Protein AF-A0A6P5RRK6-F1 (afdb_monomer_lite)

pLDDT: mean 87.81, std 13.56, range [41.25, 98.5]

Sequence (139 aa):
MFCYSGGFALNAARGGAVNVIGVDSSLPAVELAKENIVLNNMDPGRITFLREDASEFMKGALSRNETWDIVILDPPKLAPRKKALQNASGMYRNLNSLAMQLTKRGGLLMTCSCSGAMTQSGMFLRLLQASCTLLVCST

Structure (mmCIF, N/CA/C/O backbone):
data_AF-A0A6P5RRK6-F1
#
_entry.id   AF-A0A6P5RRK6-F1
#
loop_
_atom_site.group_PDB
_atom_site.id
_atom_site.type_symbol
_atom_site.label_atom_id
_atom_site.label_alt_id
_atom_site.label_comp_id
_atom_site.label_asym_id
_atom_site.label_entity_id
_atom_site.label_seq_id
_atom_site.pdbx_PDB_ins_code
_atom_site.Cartn_x
_atom_site.Cartn_y
_atom_site.Cartn_z
_atom_site.occupancy
_atom_site.B_iso_or_equiv
_atom_site.auth_seq_id
_atom_site.auth_comp_id
_atom_site.auth_asym_id
_atom_site.auth_atom_id
_atom_site.pdbx_PDB_model_num
ATOM 1 N N . MET A 1 1 ? 1.002 -1.125 0.879 1.00 97.25 1 MET A N 1
ATOM 2 C CA . MET A 1 1 ? 2.474 -0.971 0.906 1.00 97.25 1 MET A CA 1
ATOM 3 C C . MET A 1 1 ? 2.952 -0.411 -0.417 1.00 97.25 1 MET A C 1
ATOM 5 O O . MET A 1 1 ? 2.367 -0.790 -1.426 1.00 97.25 1 MET A O 1
ATOM 9 N N . PHE A 1 2 ? 3.990 0.436 -0.398 1.00 96.50 2 PHE A N 1
ATOM 10 C CA . PHE A 1 2 ? 4.521 1.140 -1.578 1.00 96.50 2 PHE A CA 1
ATOM 11 C C . PHE A 1 2 ? 3.431 1.971 -2.271 1.00 96.50 2 PHE A C 1
ATOM 13 O O . PHE A 1 2 ? 3.135 1.796 -3.449 1.00 96.50 2 PHE A O 1
ATOM 20 N N . CYS A 1 3 ? 2.726 2.796 -1.491 1.00 96.38 3 CYS A N 1
ATOM 21 C CA . CYS A 1 3 ? 1.483 3.412 -1.956 1.00 96.38 3 CYS A CA 1
ATOM 22 C C . CYS A 1 3 ? 1.675 4.548 -2.964 1.00 96.38 3 CYS A C 1
ATOM 24 O O . CYS A 1 3 ? 0.678 4.979 -3.549 1.00 96.38 3 CYS A O 1
ATOM 26 N N . TYR A 1 4 ? 2.902 5.042 -3.151 1.00 96.69 4 TYR A N 1
ATOM 27 C CA . TYR A 1 4 ? 3.200 6.208 -3.969 1.00 96.69 4 TYR A CA 1
ATOM 28 C C . TYR A 1 4 ? 2.221 7.362 -3.658 1.00 96.69 4 TYR A C 1
ATOM 30 O O . TYR A 1 4 ? 2.051 7.714 -2.494 1.00 96.69 4 TYR A O 1
ATOM 38 N N . SER A 1 5 ? 1.526 7.901 -4.663 1.00 96.94 5 SER A N 1
ATOM 39 C CA . SER A 1 5 ? 0.533 8.980 -4.549 1.00 96.94 5 SER A CA 1
ATOM 40 C C . SER A 1 5 ? -0.832 8.549 -3.983 1.00 96.94 5 SER A C 1
ATOM 42 O O . SER A 1 5 ? -1.806 9.297 -4.064 1.00 96.94 5 SER A O 1
ATOM 44 N N . GLY A 1 6 ? -0.939 7.339 -3.426 1.00 96.62 6 GLY A N 1
ATOM 45 C CA . GLY A 1 6 ? -2.117 6.871 -2.695 1.00 96.62 6 GLY A CA 1
ATOM 46 C C . GLY A 1 6 ? -3.219 6.240 -3.546 1.00 96.62 6 GLY A C 1
ATOM 47 O O . GLY A 1 6 ? -4.279 5.941 -3.007 1.00 96.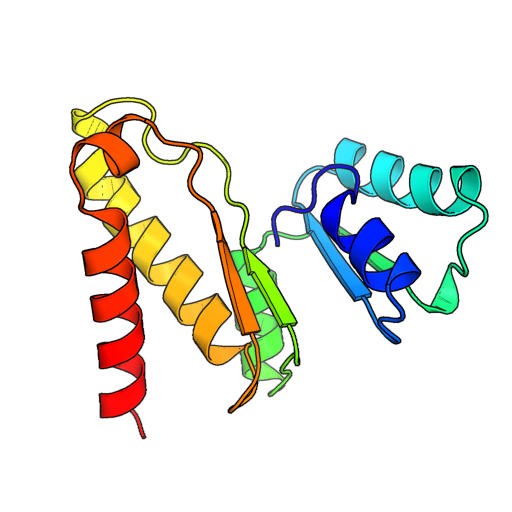62 6 GLY A O 1
ATOM 48 N N . GLY A 1 7 ? -2.998 5.982 -4.840 1.00 96.50 7 GLY A N 1
ATOM 49 C CA . GLY A 1 7 ? -4.044 5.526 -5.771 1.00 96.50 7 GLY A CA 1
ATOM 50 C C . GLY A 1 7 ? -4.889 4.346 -5.264 1.00 96.50 7 GLY A C 1
ATOM 51 O O . GLY A 1 7 ? -6.116 4.435 -5.236 1.00 96.50 7 GLY A O 1
ATOM 52 N N . PHE A 1 8 ? -4.257 3.265 -4.795 1.00 97.12 8 PHE A N 1
ATOM 53 C CA . PHE A 1 8 ? -4.983 2.129 -4.210 1.00 97.12 8 PHE A CA 1
ATOM 54 C C . PHE A 1 8 ? -5.720 2.492 -2.918 1.00 97.12 8 PHE A C 1
ATOM 56 O O . PHE A 1 8 ? -6.865 2.088 -2.734 1.00 97.12 8 PHE A O 1
ATOM 63 N N . ALA A 1 9 ? -5.083 3.264 -2.036 1.00 97.00 9 ALA A N 1
ATOM 64 C CA . ALA A 1 9 ? -5.653 3.650 -0.748 1.00 97.00 9 ALA A CA 1
ATOM 65 C C . ALA A 1 9 ? -6.918 4.508 -0.921 1.00 97.00 9 ALA A C 1
ATOM 67 O O . ALA A 1 9 ? -7.951 4.231 -0.312 1.00 97.00 9 ALA A O 1
ATOM 68 N N . LEU A 1 10 ? -6.863 5.498 -1.813 1.00 96.75 10 LEU A N 1
ATOM 69 C CA . LEU A 1 10 ? -7.988 6.378 -2.133 1.00 96.75 10 LEU A CA 1
ATOM 70 C C . LEU A 1 10 ? -9.150 5.589 -2.749 1.00 96.75 10 LEU A C 1
ATOM 72 O O . LEU A 1 10 ? -10.300 5.760 -2.352 1.00 96.75 10 LEU A O 1
ATOM 76 N N . ASN A 1 11 ? -8.867 4.668 -3.674 1.00 96.88 11 ASN A N 1
ATOM 77 C CA . ASN A 1 11 ? -9.912 3.831 -4.268 1.00 96.88 11 ASN A CA 1
ATOM 78 C C . ASN A 1 11 ? -10.525 2.855 -3.256 1.00 96.88 11 ASN A C 1
ATOM 80 O O . ASN A 1 11 ? -11.741 2.679 -3.255 1.00 96.88 11 ASN A O 1
ATOM 84 N N . ALA A 1 12 ? -9.724 2.271 -2.360 1.00 96.19 12 ALA A N 1
ATOM 85 C CA . ALA A 1 12 ? -10.234 1.415 -1.291 1.00 96.19 12 ALA A CA 1
ATOM 86 C C . ALA A 1 12 ? -11.177 2.190 -0.357 1.00 96.19 12 ALA A C 1
ATOM 88 O O . ALA A 1 12 ? -12.287 1.734 -0.083 1.00 96.19 12 ALA A O 1
ATOM 89 N N . ALA A 1 13 ? -10.781 3.391 0.073 1.00 95.88 13 ALA A N 1
ATOM 90 C CA . ALA A 1 13 ? -11.623 4.249 0.902 1.00 95.88 13 ALA A CA 1
ATOM 91 C C . ALA A 1 13 ? -12.908 4.686 0.174 1.00 95.88 13 ALA A C 1
ATOM 93 O O . ALA A 1 13 ? -13.990 4.654 0.761 1.00 95.88 13 ALA A O 1
ATOM 94 N N . ARG A 1 14 ? -12.830 5.017 -1.123 1.00 95.19 14 ARG A N 1
ATOM 95 C CA . ARG A 1 14 ? -14.013 5.321 -1.949 1.00 95.19 14 ARG A CA 1
ATOM 96 C C . ARG A 1 14 ? -14.932 4.107 -2.118 1.00 95.19 14 ARG A C 1
ATOM 98 O O . ARG A 1 14 ? -16.146 4.272 -2.185 1.00 95.19 14 ARG A O 1
ATOM 105 N N . GLY A 1 15 ? -14.361 2.906 -2.148 1.00 94.88 15 GLY A N 1
ATOM 106 C CA . GLY A 1 15 ? -15.077 1.630 -2.168 1.00 94.88 15 GLY A CA 1
ATOM 107 C C . GLY A 1 15 ? -15.692 1.221 -0.826 1.00 94.88 15 GLY A C 1
ATOM 108 O O . GLY A 1 15 ? -16.272 0.144 -0.742 1.00 94.88 15 GLY A O 1
ATOM 109 N N . GLY A 1 16 ? -15.582 2.054 0.215 1.00 94.69 16 GLY A N 1
ATOM 110 C CA . GLY A 1 16 ? -16.203 1.815 1.518 1.00 94.69 16 GLY A CA 1
ATOM 111 C C . GLY A 1 16 ? -15.271 1.243 2.585 1.00 94.69 16 GLY A C 1
ATOM 112 O O . GLY A 1 16 ? -15.749 0.898 3.665 1.00 94.69 16 GLY A O 1
ATOM 113 N N . ALA A 1 17 ? -13.958 1.158 2.339 1.00 95.75 17 ALA A N 1
ATOM 114 C CA . ALA A 1 17 ? -13.016 0.805 3.399 1.00 95.75 17 ALA A CA 1
ATOM 115 C C . ALA A 1 17 ? -13.069 1.844 4.536 1.00 95.75 17 ALA A C 1
ATOM 117 O O . ALA A 1 17 ? -13.032 3.053 4.300 1.00 95.75 17 ALA A O 1
ATOM 118 N N . VAL A 1 18 ? -13.166 1.357 5.775 1.00 94.31 18 VAL A N 1
ATOM 119 C CA . VAL A 1 18 ? -13.395 2.192 6.970 1.00 94.31 18 VAL A CA 1
ATOM 120 C C . VAL A 1 18 ? -12.108 2.706 7.618 1.00 94.31 18 VAL A C 1
ATOM 122 O O . VAL A 1 18 ? -12.144 3.713 8.316 1.00 94.31 18 VAL A O 1
ATOM 125 N N . ASN A 1 19 ? -10.980 2.031 7.383 1.00 95.94 19 ASN A N 1
ATOM 126 C CA . ASN A 1 19 ? -9.654 2.434 7.843 1.00 95.94 19 ASN A CA 1
ATOM 127 C C . ASN A 1 19 ? -8.606 1.987 6.817 1.00 95.94 19 ASN A C 1
ATOM 129 O O . ASN A 1 19 ? -8.478 0.791 6.539 1.00 95.94 19 ASN A O 1
ATOM 133 N N . VAL A 1 20 ? -7.879 2.941 6.239 1.00 98.06 20 VAL A N 1
ATOM 134 C CA . VAL A 1 20 ? -6.897 2.700 5.181 1.00 98.06 20 VAL A CA 1
ATOM 135 C C . VAL A 1 20 ? -5.551 3.287 5.578 1.00 98.06 20 VAL A C 1
ATOM 137 O O . VAL A 1 20 ? -5.446 4.471 5.884 1.00 98.06 20 VAL A O 1
ATOM 140 N N . ILE A 1 21 ? -4.501 2.468 5.504 1.00 98.31 21 ILE A N 1
ATOM 141 C CA . ILE A 1 21 ? -3.120 2.907 5.714 1.00 98.31 21 ILE A CA 1
ATOM 142 C C . ILE A 1 21 ? -2.334 2.716 4.416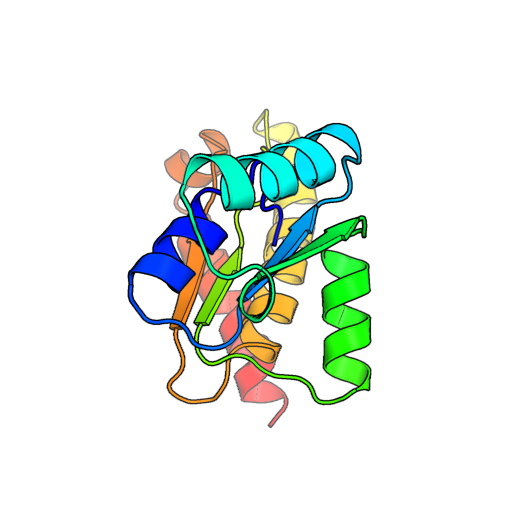 1.00 98.31 21 ILE A C 1
ATOM 144 O O . ILE A 1 21 ? -2.198 1.603 3.901 1.00 98.31 21 ILE A O 1
ATOM 148 N N . GLY A 1 22 ? -1.807 3.817 3.884 1.00 98.25 22 GLY A N 1
ATOM 149 C CA . GLY A 1 22 ? -0.790 3.813 2.839 1.00 98.25 22 GLY A CA 1
ATOM 150 C C . GLY A 1 22 ? 0.595 4.040 3.442 1.00 98.25 22 GLY A C 1
ATOM 151 O O . GLY A 1 22 ? 0.768 4.901 4.296 1.00 98.25 22 GLY A O 1
ATOM 152 N N . VAL A 1 23 ? 1.584 3.268 2.997 1.00 98.50 23 VAL A N 1
ATOM 153 C CA . VAL A 1 23 ? 2.973 3.370 3.467 1.00 98.50 23 VAL A CA 1
ATOM 154 C C . VAL A 1 23 ? 3.885 3.522 2.262 1.00 98.50 23 VAL A C 1
ATOM 156 O O . VAL A 1 23 ? 3.797 2.711 1.331 1.00 98.50 23 VAL A O 1
ATOM 159 N N . ASP A 1 24 ? 4.752 4.529 2.289 1.00 98.19 24 ASP A N 1
ATOM 160 C CA . ASP A 1 24 ? 5.786 4.760 1.279 1.00 98.19 24 ASP A CA 1
ATOM 161 C C . ASP A 1 24 ? 7.029 5.397 1.914 1.00 98.19 24 ASP A C 1
ATOM 163 O O . ASP A 1 24 ? 6.919 6.182 2.851 1.00 98.19 24 ASP A O 1
ATOM 167 N N . SER A 1 25 ? 8.227 5.098 1.413 1.00 97.19 25 SER A N 1
ATOM 168 C CA . SER A 1 25 ? 9.462 5.685 1.951 1.00 97.19 25 SER A CA 1
ATOM 169 C C . SER A 1 25 ? 9.723 7.102 1.417 1.00 97.19 25 SER A C 1
ATOM 171 O O . SER A 1 25 ? 10.475 7.878 2.025 1.00 97.19 25 SER A O 1
ATOM 173 N N . SER A 1 26 ? 9.090 7.464 0.298 1.00 97.62 26 SER A N 1
ATOM 174 C CA . SER A 1 26 ? 9.234 8.753 -0.372 1.00 97.62 26 SER A CA 1
ATOM 175 C C . SER A 1 26 ? 8.346 9.819 0.268 1.00 97.62 26 SER A C 1
ATOM 177 O O . SER A 1 26 ? 7.123 9.788 0.142 1.00 97.62 26 SER A O 1
ATOM 179 N N . LEU A 1 27 ? 8.965 10.823 0.902 1.00 97.56 27 LEU A N 1
ATOM 180 C CA . LEU A 1 27 ? 8.236 11.980 1.434 1.00 97.56 27 LEU A CA 1
ATOM 181 C C . LEU A 1 27 ? 7.416 12.704 0.348 1.00 97.56 27 LEU A C 1
ATOM 183 O O . LEU A 1 27 ? 6.233 12.922 0.590 1.00 97.56 27 LEU A O 1
ATOM 187 N N . PRO A 1 28 ? 7.962 13.016 -0.849 1.00 98.19 28 PRO A N 1
ATOM 188 C CA . PRO A 1 28 ? 7.163 13.632 -1.908 1.00 98.19 28 PRO A CA 1
ATOM 189 C C . PRO A 1 28 ? 5.928 12.813 -2.300 1.00 98.19 28 PRO A C 1
ATOM 191 O O . PRO A 1 28 ? 4.886 13.384 -2.597 1.00 98.19 28 PRO A O 1
ATOM 194 N N . ALA A 1 29 ? 6.027 11.480 -2.289 1.00 97.94 29 ALA A N 1
ATOM 195 C CA . ALA A 1 29 ? 4.894 10.621 -2.615 1.00 97.94 29 ALA A CA 1
ATOM 196 C C . ALA A 1 29 ? 3.817 10.658 -1.523 1.00 97.94 29 ALA A C 1
ATOM 198 O O . ALA A 1 29 ? 2.637 10.778 -1.839 1.00 97.94 29 ALA A O 1
ATOM 199 N N . VAL A 1 30 ? 4.228 10.615 -0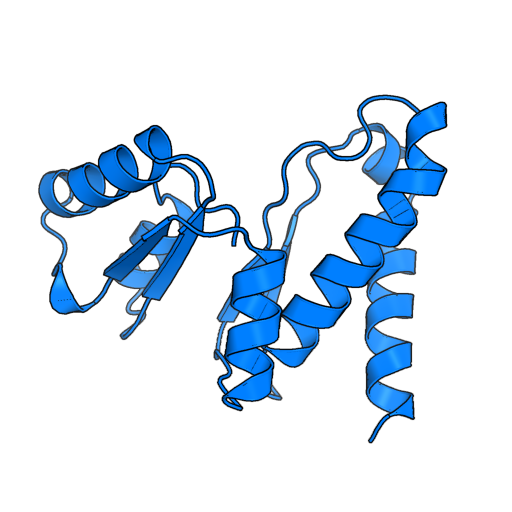.250 1.00 98.25 30 VAL A N 1
ATOM 200 C CA . VAL A 1 30 ? 3.324 10.721 0.905 1.00 98.25 30 VAL A CA 1
ATOM 201 C C . VAL A 1 30 ? 2.610 12.070 0.938 1.00 98.25 30 VAL A C 1
ATOM 203 O O . VAL A 1 30 ? 1.404 12.103 1.173 1.00 98.25 30 VAL A O 1
ATOM 206 N N . GLU A 1 31 ? 3.313 13.173 0.681 1.00 98.12 31 GLU A N 1
ATOM 207 C CA . GLU A 1 31 ? 2.682 14.499 0.632 1.00 98.12 31 GLU A CA 1
ATOM 208 C C . GLU A 1 31 ? 1.696 14.605 -0.536 1.00 98.12 31 GLU A C 1
ATOM 210 O O . GLU A 1 31 ? 0.545 14.982 -0.325 1.00 98.12 31 GLU A O 1
ATOM 215 N N . LEU A 1 32 ? 2.069 14.125 -1.727 1.00 98.31 32 LEU A N 1
ATOM 216 C CA . LEU A 1 32 ? 1.148 14.046 -2.864 1.00 98.31 32 LEU A CA 1
ATOM 217 C C . LEU A 1 32 ? -0.080 13.166 -2.560 1.00 98.31 32 LEU A C 1
ATOM 219 O O . LEU A 1 32 ? -1.199 13.473 -2.968 1.00 98.31 32 LEU A O 1
ATOM 223 N N . ALA A 1 33 ? 0.099 12.068 -1.826 1.00 97.88 33 ALA A N 1
ATOM 224 C CA . ALA A 1 33 ? -1.004 11.205 -1.420 1.00 97.88 33 ALA A CA 1
ATOM 225 C C . ALA A 1 33 ? -1.974 11.912 -0.462 1.00 97.88 33 ALA A C 1
ATOM 227 O O . ALA A 1 33 ? -3.190 11.765 -0.605 1.00 97.88 33 ALA A O 1
ATOM 228 N N . LYS A 1 34 ? -1.458 12.719 0.473 1.00 97.50 34 LYS A N 1
ATOM 229 C CA . LYS A 1 34 ? -2.278 13.555 1.362 1.00 97.50 34 LYS A CA 1
ATOM 230 C C . LYS A 1 34 ? -3.015 14.650 0.592 1.00 97.50 34 LYS A C 1
ATOM 232 O O . LYS A 1 34 ? -4.206 14.842 0.825 1.00 97.50 34 LYS A O 1
ATOM 237 N N . GLU A 1 35 ? -2.357 15.318 -0.355 1.00 97.75 35 GLU A N 1
ATOM 238 C CA . GLU A 1 35 ? -3.004 16.292 -1.247 1.00 97.75 35 GLU A CA 1
ATOM 239 C C . GLU A 1 35 ? -4.165 15.652 -2.016 1.00 97.75 35 GLU A C 1
ATOM 241 O O . GLU A 1 35 ? -5.251 16.226 -2.111 1.00 97.75 35 GLU A O 1
ATOM 246 N N . ASN A 1 36 ? -3.988 14.414 -2.484 1.00 97.88 36 ASN A N 1
ATOM 247 C CA . ASN A 1 36 ? -5.037 13.688 -3.192 1.00 97.88 36 ASN A CA 1
ATOM 248 C C . ASN A 1 36 ? -6.272 13.380 -2.327 1.00 97.88 36 ASN A C 1
ATOM 250 O O . ASN A 1 36 ? -7.363 13.274 -2.888 1.00 97.88 36 ASN A O 1
ATOM 254 N N . ILE A 1 37 ? -6.154 13.275 -0.997 1.00 96.81 37 ILE A N 1
ATOM 255 C CA . ILE A 1 37 ? -7.329 13.174 -0.107 1.00 96.81 37 ILE A CA 1
ATOM 256 C C . ILE A 1 37 ? -8.191 14.431 -0.263 1.00 96.81 37 ILE A C 1
ATOM 258 O O . ILE A 1 37 ? -9.400 14.331 -0.489 1.00 96.81 37 ILE A O 1
ATOM 262 N N . VAL A 1 38 ? -7.554 15.606 -0.200 1.00 96.25 38 VAL A N 1
ATOM 263 C CA . VAL A 1 38 ? -8.219 16.912 -0.308 1.00 96.25 38 VAL A CA 1
ATOM 264 C C . VAL A 1 38 ? -8.816 17.099 -1.701 1.00 96.25 38 VAL A C 1
ATOM 266 O O . VAL A 1 38 ? -9.997 17.415 -1.820 1.00 96.25 38 VAL A O 1
ATOM 269 N N . LEU A 1 39 ? -8.045 16.822 -2.757 1.00 97.06 39 LEU A N 1
ATOM 270 C CA . LEU A 1 39 ? -8.499 16.964 -4.148 1.00 97.06 39 LEU A CA 1
ATOM 271 C C . LEU A 1 39 ? -9.717 16.088 -4.479 1.00 97.06 39 LEU A C 1
ATOM 273 O O . LEU A 1 39 ? -10.515 16.444 -5.344 1.00 97.06 39 LEU A O 1
ATOM 277 N N . ASN A 1 40 ? -9.874 14.953 -3.794 1.00 95.50 40 ASN A N 1
ATOM 278 C CA . ASN A 1 40 ? -10.993 14.035 -3.996 1.00 95.50 40 ASN A CA 1
ATOM 279 C C . ASN A 1 40 ? -12.136 14.229 -2.982 1.00 95.50 40 ASN A C 1
ATOM 281 O O . ASN A 1 40 ? -13.068 13.420 -2.976 1.00 95.50 40 ASN A O 1
ATOM 285 N N . ASN A 1 41 ? -12.089 15.277 -2.145 1.00 95.62 41 ASN A N 1
ATOM 286 C CA . ASN A 1 41 ? -13.056 15.540 -1.070 1.00 95.62 41 ASN A CA 1
ATOM 287 C C . ASN A 1 41 ? -13.293 14.311 -0.173 1.00 95.62 41 ASN A C 1
ATOM 289 O O . ASN A 1 41 ? -14.428 13.990 0.188 1.00 95.62 41 ASN A O 1
ATOM 293 N N . MET A 1 42 ? -12.223 13.575 0.132 1.00 94.00 42 MET A N 1
ATOM 294 C CA . MET A 1 42 ? -12.294 12.378 0.963 1.00 94.00 42 MET A CA 1
ATOM 295 C C . MET A 1 42 ? -12.147 12.731 2.441 1.00 94.00 42 MET A C 1
ATOM 297 O O . MET A 1 42 ? -11.458 13.680 2.798 1.00 94.00 42 MET A O 1
ATOM 301 N N . ASP A 1 43 ? -12.779 11.934 3.301 1.00 89.88 43 ASP A N 1
ATOM 302 C CA . ASP A 1 43 ? -12.669 12.067 4.753 1.00 89.88 43 ASP A CA 1
ATOM 303 C C . ASP A 1 43 ? -11.228 11.756 5.212 1.00 89.88 43 ASP A C 1
ATOM 305 O O . ASP A 1 43 ? -10.799 10.596 5.121 1.00 89.88 43 ASP A O 1
ATOM 309 N N . PRO A 1 44 ? -10.470 12.750 5.716 1.00 86.56 44 PRO A N 1
ATOM 310 C CA . PRO A 1 44 ? -9.094 12.542 6.158 1.00 86.56 44 PRO A CA 1
ATOM 311 C C . PRO A 1 44 ? -9.005 11.641 7.397 1.00 86.56 44 PRO A C 1
ATOM 313 O O . PRO A 1 44 ? -7.944 11.081 7.654 1.00 86.56 44 PRO A O 1
ATOM 316 N N . GLY A 1 45 ? -10.101 11.441 8.140 1.00 90.50 45 GLY A N 1
ATOM 317 C CA . GLY A 1 45 ? -10.140 10.526 9.282 1.00 90.50 45 GLY A CA 1
ATOM 318 C C . GLY A 1 45 ? -10.073 9.043 8.900 1.00 90.50 45 GLY A C 1
ATOM 319 O O . GLY A 1 45 ? -9.805 8.207 9.759 1.00 90.50 45 GLY A O 1
ATOM 320 N N . ARG A 1 46 ? -10.295 8.698 7.623 1.00 92.19 46 ARG A N 1
ATOM 321 C CA . ARG A 1 46 ? -10.319 7.301 7.143 1.00 92.19 46 ARG A CA 1
ATOM 322 C C . ARG A 1 46 ? -9.013 6.831 6.519 1.00 92.19 46 ARG A C 1
ATOM 324 O O . ARG A 1 46 ? -8.841 5.628 6.332 1.00 92.19 46 ARG A O 1
ATOM 331 N N . ILE A 1 47 ? -8.135 7.755 6.130 1.00 97.38 47 ILE A N 1
ATOM 332 C CA . ILE A 1 47 ? -6.944 7.452 5.332 1.00 97.38 47 ILE A CA 1
ATOM 333 C C . ILE A 1 47 ? -5.721 8.051 6.010 1.00 97.38 47 ILE A C 1
ATOM 335 O O . ILE A 1 47 ? -5.603 9.264 6.146 1.00 97.38 47 ILE A O 1
ATOM 339 N N . THR A 1 48 ? -4.777 7.194 6.382 1.00 97.69 48 THR A N 1
ATOM 340 C CA . THR A 1 48 ? -3.490 7.602 6.947 1.00 97.69 48 THR A CA 1
ATOM 341 C C . THR A 1 48 ? -2.371 7.254 5.973 1.00 97.69 48 THR A C 1
ATOM 343 O O . THR A 1 48 ? -2.255 6.110 5.537 1.00 97.69 48 THR A O 1
ATOM 346 N N . PHE A 1 49 ? -1.520 8.229 5.647 1.00 98.25 49 PHE A N 1
ATOM 347 C CA . PHE A 1 49 ? -0.297 8.004 4.877 1.00 98.25 49 PHE A CA 1
ATOM 348 C C . PHE A 1 49 ? 0.931 8.147 5.773 1.00 98.25 49 PHE A C 1
ATOM 350 O O . PHE A 1 49 ? 1.137 9.192 6.392 1.00 98.25 49 PHE A O 1
ATOM 357 N N . LEU A 1 50 ? 1.746 7.095 5.827 1.00 98.19 50 LEU A N 1
ATOM 358 C CA . LEU A 1 50 ? 2.947 7.015 6.651 1.00 98.19 50 LEU A CA 1
ATOM 359 C C . LEU A 1 50 ? 4.194 7.033 5.773 1.00 98.19 50 LEU A C 1
ATOM 361 O O . LEU A 1 50 ? 4.288 6.294 4.788 1.00 98.19 50 LEU A O 1
ATOM 365 N N . ARG A 1 51 ? 5.166 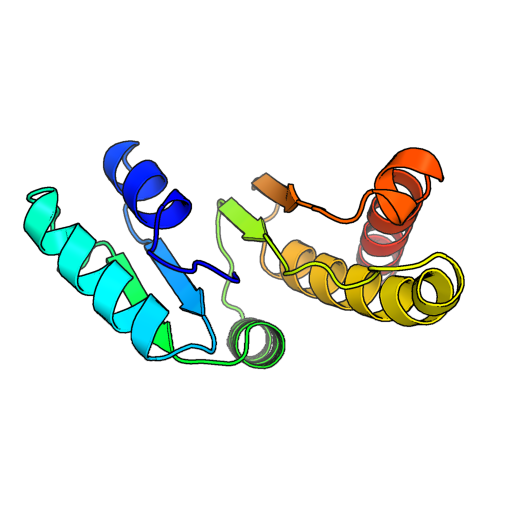7.859 6.169 1.00 98.25 51 ARG A N 1
ATOM 366 C CA . ARG A 1 51 ? 6.499 7.855 5.575 1.00 98.25 51 ARG A CA 1
ATOM 367 C C . ARG A 1 51 ? 7.384 6.849 6.304 1.00 98.25 51 ARG A C 1
ATOM 369 O O . ARG A 1 51 ? 7.998 7.198 7.309 1.00 98.25 51 ARG A O 1
ATOM 376 N N . GLU A 1 52 ? 7.472 5.633 5.787 1.00 98.00 52 GLU A N 1
ATOM 377 C CA . GLU A 1 52 ? 8.237 4.545 6.404 1.00 98.00 52 GLU A CA 1
ATOM 378 C C . GLU A 1 52 ? 8.708 3.528 5.353 1.00 98.00 52 GLU A C 1
ATOM 380 O O . GLU A 1 52 ? 8.136 3.428 4.265 1.00 98.00 52 GLU A O 1
ATOM 385 N N . ASP A 1 53 ? 9.757 2.759 5.662 1.00 96.75 53 ASP A N 1
ATOM 386 C CA . ASP A 1 53 ? 10.072 1.569 4.872 1.00 96.75 53 ASP A CA 1
ATOM 387 C C . ASP A 1 53 ? 8.969 0.518 5.050 1.00 96.75 53 ASP A C 1
ATOM 389 O O . ASP A 1 53 ? 8.572 0.188 6.167 1.00 96.75 53 ASP A O 1
ATOM 393 N N . ALA A 1 54 ? 8.485 -0.042 3.941 1.00 96.25 54 ALA A N 1
ATOM 394 C CA . ALA A 1 54 ? 7.376 -0.987 3.979 1.00 96.25 54 ALA A CA 1
ATOM 395 C C . ALA A 1 54 ? 7.711 -2.269 4.758 1.00 96.25 54 ALA A C 1
ATOM 397 O O . ALA A 1 54 ? 6.832 -2.828 5.409 1.00 96.25 54 ALA A O 1
ATOM 398 N N . SER A 1 55 ? 8.955 -2.755 4.701 1.00 95.31 55 SER A N 1
ATOM 399 C CA . SER A 1 55 ? 9.346 -3.971 5.424 1.00 95.31 55 SER A CA 1
ATOM 400 C C . SER A 1 55 ? 9.395 -3.717 6.925 1.00 95.31 55 SER A C 1
ATOM 402 O O . SER A 1 55 ? 8.932 -4.559 7.692 1.00 95.31 55 SER A O 1
ATOM 404 N N . GLU A 1 56 ? 9.930 -2.567 7.335 1.00 97.44 56 GLU A N 1
ATOM 405 C CA . GLU A 1 56 ? 9.985 -2.172 8.746 1.00 97.44 56 GLU A CA 1
ATOM 406 C C . GLU A 1 56 ? 8.588 -1.922 9.317 1.00 97.44 56 GLU A C 1
ATOM 408 O O . GLU A 1 56 ? 8.252 -2.513 10.347 1.00 97.44 56 GLU A O 1
ATOM 413 N N . PHE A 1 57 ? 7.724 -1.204 8.588 1.00 98.38 57 PHE A N 1
ATOM 414 C CA . PHE A 1 57 ? 6.324 -1.035 8.978 1.00 98.38 57 PHE A CA 1
ATOM 415 C C . PHE A 1 57 ? 5.642 -2.392 9.188 1.00 98.38 57 PHE A C 1
ATOM 417 O O . PHE A 1 57 ? 5.004 -2.618 10.216 1.00 98.38 57 PHE A O 1
ATOM 424 N N . MET A 1 58 ? 5.796 -3.323 8.234 1.00 98.19 58 MET A N 1
ATOM 425 C CA . MET A 1 58 ? 5.145 -4.631 8.324 1.00 98.19 58 MET A CA 1
ATOM 426 C C . MET A 1 58 ? 5.649 -5.456 9.514 1.00 98.19 58 MET A C 1
ATOM 428 O O . MET A 1 58 ? 4.844 -6.082 10.201 1.00 98.19 58 MET A O 1
ATOM 432 N N . LYS A 1 59 ? 6.957 -5.442 9.800 1.00 97.88 59 LYS A N 1
ATOM 433 C CA . LYS A 1 59 ? 7.518 -6.110 10.988 1.00 97.88 59 LYS A CA 1
ATOM 434 C C . LYS A 1 59 ? 7.007 -5.483 12.286 1.00 97.88 59 LYS A C 1
ATOM 436 O O . LYS A 1 59 ? 6.669 -6.212 13.214 1.00 97.88 59 LYS A O 1
ATOM 441 N N . GLY A 1 60 ? 6.943 -4.153 12.349 1.00 98.25 60 GLY A N 1
ATOM 442 C CA . GLY A 1 60 ? 6.410 -3.434 13.504 1.00 98.25 60 GLY A CA 1
ATOM 443 C C . GLY A 1 60 ? 4.921 -3.707 13.724 1.00 98.25 60 GLY A C 1
ATOM 444 O O . GLY A 1 60 ? 4.489 -3.907 14.852 1.00 98.25 60 GLY A O 1
ATOM 445 N N . ALA A 1 61 ? 4.133 -3.768 12.653 1.00 97.94 61 ALA A N 1
ATOM 446 C CA . ALA A 1 61 ? 2.727 -4.151 12.723 1.00 97.94 61 ALA A CA 1
ATOM 447 C C . ALA A 1 61 ? 2.553 -5.589 13.238 1.00 97.94 61 ALA A C 1
ATOM 449 O O . ALA A 1 61 ? 1.747 -5.828 14.137 1.00 97.94 61 ALA A O 1
ATOM 450 N N . LEU A 1 62 ? 3.366 -6.531 12.745 1.00 97.31 62 LEU A N 1
ATOM 451 C CA . LEU A 1 62 ? 3.362 -7.915 13.228 1.00 97.31 62 LEU A CA 1
ATOM 452 C C . LEU A 1 62 ? 3.723 -8.015 14.712 1.00 97.31 62 LEU A C 1
ATOM 454 O O . LEU A 1 62 ? 3.060 -8.744 15.444 1.00 97.31 62 LEU A O 1
ATOM 458 N N . SER A 1 63 ? 4.721 -7.264 15.189 1.00 97.81 63 SER A N 1
ATOM 459 C CA . SER A 1 63 ? 5.083 -7.278 16.615 1.00 97.81 63 SER A CA 1
ATOM 460 C C . SER A 1 63 ? 3.991 -6.695 17.518 1.00 97.81 63 SER A C 1
ATOM 462 O O . SER A 1 63 ? 3.908 -7.057 18.691 1.00 97.81 63 SER A O 1
ATOM 464 N N . ARG A 1 64 ? 3.119 -5.841 16.968 1.00 97.88 64 ARG A N 1
ATOM 465 C CA . ARG A 1 64 ? 1.912 -5.323 17.630 1.00 97.88 64 ARG A CA 1
ATOM 466 C C . ARG A 1 64 ? 0.671 -6.204 17.432 1.00 97.88 64 ARG A C 1
ATOM 468 O O . ARG A 1 64 ? -0.393 -5.848 17.928 1.00 97.88 64 ARG A O 1
ATOM 475 N N . ASN A 1 65 ? 0.793 -7.351 16.758 1.00 96.56 65 ASN A N 1
ATOM 476 C CA . ASN A 1 65 ? -0.318 -8.233 16.378 1.00 96.56 65 ASN A CA 1
ATOM 477 C C . ASN A 1 65 ? -1.410 -7.534 15.543 1.00 96.56 65 ASN A C 1
ATOM 479 O O . ASN A 1 65 ? -2.590 -7.886 15.612 1.00 96.56 65 ASN A O 1
ATOM 483 N N . GLU A 1 66 ? -1.030 -6.534 14.749 1.00 97.38 66 GLU A N 1
ATOM 484 C CA . GLU A 1 66 ? -1.941 -5.856 13.829 1.00 97.38 66 GLU A CA 1
ATOM 485 C C . GLU A 1 66 ? -2.166 -6.701 12.571 1.00 97.38 66 GLU A C 1
ATOM 487 O O . GLU A 1 66 ? -1.253 -7.345 12.056 1.00 97.38 66 GLU A O 1
ATOM 492 N N . THR A 1 67 ? -3.397 -6.687 12.060 1.00 97.31 67 THR A N 1
ATOM 493 C CA . THR A 1 67 ? -3.779 -7.381 10.824 1.00 97.31 67 THR A CA 1
ATOM 494 C C . THR A 1 67 ? -4.848 -6.598 10.069 1.00 97.31 67 THR A C 1
ATOM 496 O O . THR A 1 67 ? -5.629 -5.846 10.657 1.00 97.31 67 THR A O 1
ATOM 499 N N . TRP A 1 68 ? -4.917 -6.813 8.758 1.00 97.94 68 TRP A N 1
ATOM 500 C CA . TRP A 1 68 ? -5.842 -6.139 7.851 1.00 97.94 68 TRP A CA 1
ATOM 501 C C . TRP A 1 68 ? -6.699 -7.140 7.080 1.00 97.94 68 TRP A C 1
ATOM 503 O O . TRP A 1 68 ? -6.259 -8.239 6.739 1.00 97.94 68 TRP A O 1
ATOM 513 N N . ASP A 1 69 ? -7.935 -6.741 6.784 1.00 97.62 69 ASP A N 1
ATOM 514 C CA . ASP A 1 69 ? -8.858 -7.521 5.951 1.00 97.62 69 ASP A CA 1
ATOM 515 C C . ASP A 1 69 ? -8.393 -7.566 4.486 1.00 97.62 69 ASP A C 1
ATOM 517 O O . ASP A 1 69 ? -8.611 -8.555 3.788 1.00 97.62 69 ASP A O 1
ATOM 521 N N . ILE A 1 70 ? -7.713 -6.507 4.030 1.00 97.38 70 ILE A N 1
ATOM 522 C CA . ILE A 1 70 ? -7.116 -6.404 2.698 1.00 97.38 70 ILE A CA 1
ATOM 523 C C . ILE A 1 70 ? -5.695 -5.856 2.827 1.00 97.38 70 ILE A C 1
ATOM 525 O O . ILE A 1 70 ? -5.488 -4.789 3.406 1.00 97.38 70 ILE A O 1
ATOM 529 N N . VAL A 1 71 ? -4.724 -6.547 2.232 1.00 98.06 71 VAL A N 1
ATOM 530 C CA . VAL A 1 71 ? -3.342 -6.073 2.102 1.00 98.06 71 VAL A CA 1
ATOM 531 C C . VAL A 1 71 ? -3.005 -5.926 0.622 1.00 98.06 71 VAL A C 1
ATOM 533 O O . VAL A 1 71 ? -3.173 -6.857 -0.162 1.00 98.06 71 VAL A O 1
ATOM 536 N N . ILE A 1 72 ? -2.508 -4.748 0.237 1.00 97.50 72 ILE A N 1
ATOM 537 C CA . ILE A 1 72 ? -2.029 -4.464 -1.123 1.00 97.50 72 ILE A CA 1
ATOM 538 C C . ILE A 1 72 ? -0.516 -4.248 -1.075 1.00 97.50 72 ILE A C 1
ATOM 540 O O . ILE A 1 72 ? -0.026 -3.372 -0.350 1.00 97.50 72 ILE A O 1
ATOM 544 N N . LEU A 1 73 ? 0.222 -5.043 -1.845 1.00 96.12 73 LEU A N 1
ATOM 545 C CA . LEU A 1 73 ? 1.679 -5.042 -1.926 1.00 96.12 73 LEU A CA 1
ATOM 546 C C . LEU A 1 73 ? 2.119 -4.744 -3.367 1.00 96.12 73 LEU A C 1
ATOM 548 O O . LEU A 1 73 ? 2.110 -5.639 -4.208 1.00 96.12 73 LEU A O 1
ATOM 552 N N . ASP A 1 74 ? 2.532 -3.502 -3.636 1.00 93.62 74 ASP A N 1
ATOM 553 C CA . ASP A 1 74 ? 2.952 -3.057 -4.977 1.00 93.62 74 ASP A CA 1
ATOM 554 C C . ASP A 1 74 ? 4.418 -2.582 -5.027 1.00 93.62 74 ASP A C 1
ATOM 556 O O . ASP A 1 74 ? 4.700 -1.392 -5.144 1.00 93.62 74 ASP A O 1
ATOM 560 N N . PRO A 1 75 ? 5.395 -3.489 -4.862 1.00 88.00 75 PRO A N 1
ATOM 561 C CA . PRO A 1 75 ? 6.794 -3.111 -4.753 1.00 88.00 75 PRO A CA 1
ATOM 562 C C . PRO A 1 75 ? 7.339 -2.533 -6.070 1.00 88.00 75 PRO A C 1
ATOM 564 O O . PRO A 1 75 ? 6.928 -2.946 -7.161 1.00 88.00 75 PRO A O 1
ATOM 567 N N . PRO A 1 76 ? 8.356 -1.651 -5.998 1.00 84.44 76 PRO A N 1
ATOM 568 C CA . PRO A 1 76 ? 9.043 -1.153 -7.184 1.00 84.44 76 PRO A CA 1
ATOM 569 C C . PRO A 1 76 ? 9.718 -2.296 -7.956 1.00 84.44 76 PRO A C 1
ATOM 571 O O . PRO A 1 76 ? 9.820 -3.434 -7.497 1.00 84.44 76 PRO A O 1
ATOM 574 N N . LYS A 1 77 ? 10.236 -2.003 -9.153 1.00 80.44 77 LYS A N 1
ATOM 575 C CA . LYS A 1 77 ? 10.885 -3.000 -10.017 1.00 80.44 77 LYS A CA 1
ATOM 576 C C . LYS A 1 77 ? 12.164 -3.577 -9.381 1.00 80.44 77 LYS A C 1
ATOM 578 O O . LYS A 1 77 ? 13.265 -3.113 -9.661 1.00 80.44 77 LYS A O 1
ATOM 583 N N . LEU A 1 78 ? 12.027 -4.640 -8.584 1.00 72.25 78 LEU A N 1
ATOM 584 C CA . LEU A 1 78 ? 13.149 -5.277 -7.877 1.00 72.25 78 LEU A CA 1
ATOM 585 C C . LEU A 1 78 ? 14.100 -6.045 -8.813 1.00 72.25 78 LEU A C 1
ATOM 587 O O . LEU A 1 78 ? 15.281 -6.191 -8.512 1.00 72.25 78 LEU A O 1
ATOM 591 N N . ALA A 1 79 ? 13.612 -6.531 -9.963 1.00 70.62 79 ALA A N 1
ATOM 592 C CA . ALA A 1 79 ? 14.409 -7.292 -10.929 1.00 70.62 79 ALA A CA 1
ATOM 593 C C . ALA A 1 79 ? 14.403 -6.631 -12.320 1.00 70.62 79 ALA A C 1
ATOM 595 O O . ALA A 1 79 ? 13.698 -7.085 -13.227 1.00 70.62 79 ALA A O 1
ATOM 596 N N . PRO A 1 80 ? 15.201 -5.570 -12.543 1.00 65.94 80 PRO A N 1
ATOM 597 C CA . PRO A 1 80 ? 15.258 -4.905 -13.842 1.00 65.94 80 PRO A CA 1
ATOM 598 C C . PRO A 1 80 ? 15.907 -5.760 -14.944 1.00 65.94 80 PRO A C 1
ATOM 600 O O . PRO A 1 80 ? 15.622 -5.539 -16.117 1.00 65.94 80 PRO A O 1
ATOM 603 N N . ARG A 1 81 ? 16.746 -6.743 -14.580 1.00 65.94 81 ARG A N 1
ATOM 604 C CA . ARG A 1 81 ? 17.500 -7.628 -15.492 1.00 65.94 81 ARG A CA 1
ATOM 605 C C . ARG A 1 81 ? 17.597 -9.056 -14.940 1.00 65.94 81 ARG A C 1
ATOM 607 O O . ARG A 1 81 ? 17.662 -9.225 -13.726 1.00 65.94 81 ARG A O 1
ATOM 614 N N . LYS A 1 82 ? 17.700 -10.079 -15.808 1.00 62.88 82 LYS A N 1
ATOM 615 C CA . LYS A 1 82 ? 17.751 -11.515 -15.419 1.00 62.88 82 LYS A CA 1
ATOM 616 C C . LYS A 1 82 ? 18.802 -11.837 -14.345 1.00 62.88 82 LYS A C 1
ATOM 618 O O . LYS A 1 82 ? 18.524 -12.601 -13.433 1.00 62.88 82 LYS A O 1
ATOM 623 N N . LYS A 1 83 ? 19.985 -11.212 -14.396 1.00 67.25 83 LYS A N 1
ATOM 624 C CA . LYS A 1 83 ? 21.055 -11.427 -13.400 1.00 67.25 83 LYS A CA 1
ATOM 625 C C . LYS A 1 83 ? 20.682 -10.944 -11.986 1.00 67.25 83 LYS A C 1
ATOM 627 O O . LYS A 1 83 ? 21.223 -11.452 -11.017 1.00 67.25 83 LYS A O 1
ATOM 632 N N . ALA A 1 84 ? 19.758 -9.987 -11.861 1.00 69.19 84 ALA A N 1
ATOM 633 C CA . ALA A 1 84 ? 19.263 -9.490 -10.573 1.00 69.19 84 ALA A CA 1
ATOM 634 C C . ALA A 1 84 ? 18.098 -10.328 -10.012 1.00 69.19 84 ALA A C 1
ATOM 636 O O . ALA A 1 84 ? 17.710 -10.152 -8.863 1.00 69.19 84 ALA A O 1
ATOM 637 N N . LEU A 1 85 ? 17.547 -11.246 -10.810 1.00 68.88 85 LEU A N 1
ATOM 638 C CA . LEU A 1 85 ? 16.346 -12.011 -10.484 1.00 68.88 85 LEU A CA 1
ATOM 639 C C . LEU A 1 85 ? 16.545 -12.952 -9.288 1.00 68.88 85 LEU A C 1
ATOM 641 O O . LEU A 1 85 ? 15.656 -13.063 -8.453 1.00 68.88 85 LEU A O 1
ATOM 645 N N . GLN A 1 86 ? 17.718 -13.587 -9.182 1.00 71.75 86 GLN A N 1
ATOM 646 C CA . GLN A 1 86 ? 18.060 -14.465 -8.056 1.00 71.75 86 GLN A CA 1
ATOM 647 C C . GLN A 1 86 ? 18.021 -13.695 -6.729 1.00 71.75 86 GLN A C 1
ATOM 649 O O . GLN A 1 86 ? 17.290 -14.078 -5.821 1.00 71.75 86 GLN A O 1
ATOM 654 N N . ASN A 1 87 ? 18.686 -12.539 -6.656 1.00 73.06 87 ASN A N 1
ATOM 655 C CA . ASN A 1 87 ? 18.676 -11.697 -5.454 1.00 73.06 87 ASN A CA 1
ATOM 656 C C . ASN A 1 87 ? 17.282 -11.104 -5.178 1.00 73.06 87 ASN A C 1
ATOM 658 O O . ASN A 1 87 ? 16.824 -11.089 -4.037 1.00 73.06 87 ASN A O 1
ATOM 662 N N . ALA A 1 88 ? 16.572 -10.672 -6.223 1.00 78.44 88 ALA A N 1
ATOM 663 C CA . ALA A 1 88 ? 15.225 -10.127 -6.091 1.00 78.44 88 ALA A CA 1
ATOM 664 C C . ALA A 1 88 ? 14.208 -11.174 -5.612 1.00 78.44 88 ALA A C 1
ATOM 666 O O . ALA A 1 88 ? 13.260 -10.821 -4.917 1.00 78.44 88 ALA A O 1
ATOM 667 N N . SER A 1 89 ? 14.396 -12.456 -5.946 1.00 77.88 89 SER A N 1
ATOM 668 C CA . SER A 1 89 ? 13.485 -13.529 -5.532 1.00 77.88 89 SER A CA 1
ATOM 669 C C . SER A 1 89 ? 13.412 -13.679 -4.009 1.00 77.88 89 SER A C 1
ATOM 671 O O . SER A 1 89 ? 12.324 -13.859 -3.465 1.00 77.88 89 SER A O 1
ATOM 673 N N . GLY A 1 90 ? 14.536 -13.514 -3.302 1.00 83.56 90 GLY A N 1
ATOM 674 C CA . GLY A 1 90 ? 14.557 -13.507 -1.838 1.00 83.56 90 GLY A CA 1
ATOM 675 C C . GLY A 1 90 ? 13.768 -12.332 -1.260 1.00 83.56 90 GLY A C 1
ATOM 676 O O . GLY A 1 90 ? 12.947 -12.515 -0.363 1.00 83.56 90 GLY A O 1
ATOM 677 N N . MET A 1 91 ? 13.942 -11.139 -1.836 1.00 85.38 91 MET A N 1
ATOM 678 C CA . MET A 1 91 ? 13.211 -9.938 -1.418 1.00 85.38 91 MET A CA 1
ATOM 679 C C . MET A 1 91 ? 11.706 -10.060 -1.668 1.00 85.38 91 MET A C 1
ATOM 681 O O . MET A 1 91 ? 10.915 -9.796 -0.765 1.00 85.38 91 MET A O 1
ATOM 685 N N . TYR A 1 92 ? 11.301 -10.512 -2.861 1.00 85.31 92 TYR A N 1
ATOM 686 C CA . TYR A 1 92 ? 9.894 -10.768 -3.173 1.00 85.31 92 TYR A CA 1
ATOM 687 C C . TYR A 1 92 ? 9.292 -11.784 -2.203 1.00 85.31 92 TYR A C 1
ATOM 689 O O . TYR A 1 92 ? 8.177 -11.574 -1.728 1.00 85.31 92 TYR A O 1
ATOM 697 N N . ARG A 1 93 ? 10.017 -12.867 -1.888 1.00 86.94 93 ARG A N 1
ATOM 698 C CA . ARG A 1 93 ? 9.537 -13.901 -0.963 1.00 86.94 93 ARG A CA 1
ATOM 699 C C . ARG A 1 93 ? 9.316 -13.334 0.435 1.00 86.94 93 ARG A C 1
ATOM 701 O O . ARG A 1 93 ? 8.270 -13.601 1.022 1.00 86.94 93 ARG A O 1
ATOM 708 N N . ASN A 1 94 ? 10.269 -12.543 0.930 1.00 90.75 94 ASN A N 1
ATOM 709 C CA . ASN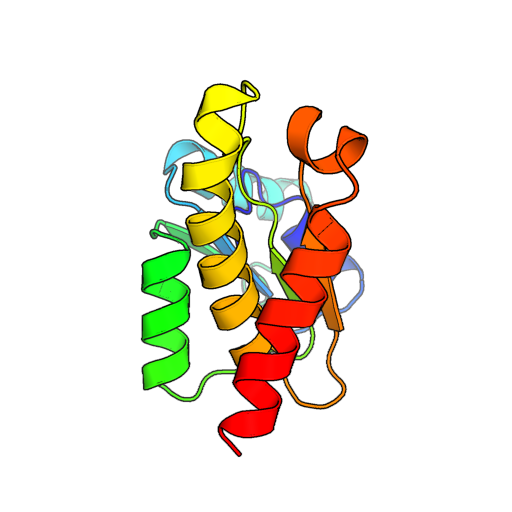 A 1 94 ? 10.194 -11.918 2.247 1.00 90.75 94 ASN A CA 1
ATOM 710 C C . ASN A 1 94 ? 9.019 -10.932 2.339 1.00 90.75 94 ASN A C 1
ATOM 712 O O . ASN A 1 94 ? 8.170 -11.069 3.214 1.00 90.75 94 ASN A O 1
ATOM 716 N N . LEU A 1 95 ? 8.911 -10.000 1.385 1.00 93.06 95 LEU A N 1
ATOM 717 C CA . LEU A 1 95 ? 7.816 -9.024 1.349 1.00 93.06 95 LEU A CA 1
ATOM 718 C C . LEU A 1 95 ? 6.443 -9.701 1.286 1.00 93.06 95 LEU A C 1
ATOM 720 O O . LEU A 1 95 ? 5.540 -9.324 2.026 1.00 93.06 95 LEU A O 1
ATOM 724 N N . ASN A 1 96 ? 6.291 -10.725 0.440 1.00 93.50 96 ASN A N 1
ATOM 725 C CA . ASN A 1 96 ? 5.029 -11.456 0.345 1.00 93.50 96 ASN A CA 1
ATOM 726 C C . ASN A 1 96 ? 4.725 -12.251 1.617 1.00 93.50 96 ASN A C 1
ATOM 728 O O . ASN A 1 96 ? 3.574 -12.289 2.025 1.00 93.50 96 ASN A O 1
ATOM 732 N N . SER A 1 97 ? 5.727 -12.848 2.268 1.00 94.38 97 SER A N 1
ATOM 733 C CA . SER A 1 97 ? 5.521 -13.557 3.536 1.00 94.38 97 SER A CA 1
ATOM 734 C C . SER A 1 97 ? 5.049 -12.613 4.647 1.00 94.38 97 SER A C 1
ATOM 736 O O . SER A 1 97 ? 4.093 -12.939 5.345 1.00 94.38 97 SER A O 1
ATOM 738 N N . LEU A 1 98 ? 5.650 -11.425 4.768 1.00 96.12 98 LEU A N 1
ATOM 739 C CA . LEU A 1 98 ? 5.200 -10.395 5.711 1.00 96.12 98 LEU A CA 1
ATOM 740 C C . LEU A 1 98 ? 3.766 -9.938 5.399 1.00 96.12 98 LEU A C 1
ATOM 742 O O . LEU A 1 98 ? 2.916 -9.917 6.285 1.00 96.12 98 LEU A O 1
ATOM 746 N N . ALA A 1 99 ? 3.471 -9.639 4.132 1.00 96.44 99 ALA A N 1
ATOM 747 C CA . ALA A 1 99 ? 2.138 -9.208 3.716 1.00 96.44 99 ALA A CA 1
ATOM 748 C C . ALA A 1 99 ? 1.063 -10.286 3.948 1.00 96.44 99 ALA A C 1
ATOM 750 O O . ALA A 1 99 ? -0.046 -9.967 4.371 1.00 96.44 99 ALA A O 1
ATOM 751 N N . MET A 1 100 ? 1.391 -11.562 3.718 1.00 96.12 100 MET A N 1
ATOM 752 C CA . MET A 1 100 ? 0.500 -12.687 4.012 1.00 96.12 100 MET A CA 1
ATOM 753 C C . MET A 1 100 ? 0.209 -12.808 5.512 1.00 96.12 100 MET A C 1
ATOM 755 O O . MET A 1 100 ? -0.943 -13.010 5.870 1.00 96.12 100 MET A O 1
ATOM 759 N N . GLN A 1 101 ? 1.212 -12.645 6.382 1.00 95.81 101 GLN A N 1
ATOM 760 C CA . GLN A 1 101 ? 1.013 -12.686 7.841 1.00 95.81 101 GLN A CA 1
ATOM 761 C C . GLN A 1 101 ? 0.141 -11.536 8.349 1.00 95.81 101 GLN A C 1
ATOM 763 O O . GLN A 1 101 ? -0.637 -11.710 9.280 1.00 95.81 101 GLN A O 1
ATOM 768 N N . LEU A 1 102 ? 0.246 -10.369 7.714 1.00 97.19 102 LEU A N 1
ATOM 769 C CA . LEU A 1 102 ? -0.599 -9.219 8.018 1.00 97.19 102 LEU A CA 1
ATOM 770 C C . LEU A 1 102 ? -2.020 -9.335 7.473 1.00 97.19 102 LEU A C 1
ATOM 772 O O . LEU A 1 102 ? -2.890 -8.564 7.876 1.00 97.19 102 LEU A O 1
ATOM 776 N N . THR A 1 103 ? -2.269 -10.265 6.554 1.00 97.38 103 THR A N 1
ATOM 777 C CA . THR A 1 103 ? -3.605 -10.494 6.012 1.00 97.38 103 THR A CA 1
ATOM 778 C C . THR A 1 103 ? -4.366 -11.405 6.967 1.00 97.38 103 THR A C 1
ATOM 780 O O . THR A 1 103 ? -3.928 -12.519 7.260 1.00 97.38 103 THR A O 1
ATOM 783 N N . LYS A 1 104 ? -5.526 -10.956 7.454 1.00 95.94 104 LYS A N 1
ATOM 784 C CA . LYS A 1 104 ? -6.388 -11.785 8.307 1.00 95.94 104 LYS A CA 1
ATOM 785 C C . LYS A 1 104 ? -6.762 -13.092 7.608 1.00 95.94 104 LYS A C 1
ATOM 787 O O . LYS A 1 104 ? -6.865 -13.161 6.382 1.00 95.94 104 LYS A O 1
ATOM 792 N N . ARG A 1 105 ? -7.064 -14.131 8.392 1.00 92.75 105 ARG A N 1
ATOM 793 C CA . ARG A 1 105 ? -7.657 -15.362 7.846 1.00 92.75 105 ARG A CA 1
ATOM 794 C C . ARG A 1 105 ? -8.977 -15.023 7.145 1.00 92.75 105 ARG A C 1
ATOM 796 O O . ARG A 1 105 ? -9.833 -14.377 7.735 1.00 92.75 105 ARG A O 1
ATOM 803 N N . GLY A 1 106 ? -9.122 -15.461 5.894 1.00 92.75 106 GLY A N 1
ATOM 804 C CA . GLY A 1 106 ? -10.267 -15.113 5.042 1.00 92.75 106 GLY A CA 1
ATOM 805 C C . GLY A 1 106 ? -10.188 -13.724 4.392 1.00 92.75 106 GLY A C 1
ATOM 806 O O . GLY A 1 106 ? -11.080 -13.375 3.626 1.00 92.75 106 GLY A O 1
ATOM 807 N N . GLY A 1 107 ? -9.134 -12.951 4.671 1.00 93.94 107 GLY A N 1
ATOM 808 C CA . GLY A 1 107 ? -8.846 -11.678 4.018 1.00 93.94 107 GLY A CA 1
ATOM 809 C C . GLY A 1 107 ? -8.216 -11.838 2.632 1.00 93.94 107 GLY A C 1
ATOM 810 O O . GLY A 1 107 ? -7.924 -12.947 2.174 1.00 93.94 107 GLY A O 1
ATOM 811 N N . LEU A 1 108 ? -7.988 -10.706 1.965 1.00 95.31 108 LEU A N 1
ATOM 812 C CA . LEU A 1 108 ? -7.456 -10.650 0.605 1.00 95.31 108 LEU A CA 1
ATOM 813 C C . LEU A 1 108 ? -6.043 -10.059 0.575 1.00 95.31 108 LEU A C 1
ATOM 815 O O . LEU A 1 108 ? -5.824 -8.924 0.994 1.00 95.31 108 LEU A O 1
ATOM 819 N N . LEU A 1 109 ? -5.103 -10.792 -0.024 1.00 95.62 109 LEU A N 1
ATOM 820 C CA . LEU A 1 109 ? -3.798 -10.262 -0.410 1.00 95.62 109 LEU A CA 1
ATOM 821 C C . LEU A 1 109 ? -3.771 -9.994 -1.918 1.00 95.62 109 LEU A C 1
ATOM 823 O O . LEU A 1 109 ? -3.859 -10.922 -2.722 1.00 95.62 109 LEU A O 1
ATOM 827 N N . MET A 1 110 ? -3.577 -8.733 -2.295 1.00 94.12 110 MET A N 1
ATOM 828 C CA . MET A 1 110 ? -3.241 -8.327 -3.658 1.00 94.12 110 MET A CA 1
ATOM 829 C C . MET A 1 110 ? -1.746 -8.013 -3.730 1.00 94.12 110 MET A C 1
ATOM 831 O O . MET A 1 110 ? -1.258 -7.119 -3.045 1.00 94.12 110 MET A O 1
ATOM 835 N N . THR A 1 111 ? -1.011 -8.736 -4.570 1.00 91.25 111 THR A N 1
ATOM 836 C CA . THR A 1 111 ? 0.439 -8.576 -4.735 1.00 91.25 111 THR A CA 1
ATOM 837 C C . THR A 1 111 ? 0.793 -8.375 -6.199 1.00 91.25 111 THR A C 1
ATOM 839 O O . THR A 1 111 ? 0.334 -9.116 -7.072 1.00 91.25 111 THR A O 1
ATOM 842 N N . CYS A 1 112 ? 1.597 -7.353 -6.472 1.00 86.38 112 CYS A N 1
ATOM 843 C CA . CYS A 1 112 ? 1.942 -6.920 -7.818 1.00 86.38 112 CYS A CA 1
ATOM 844 C C . CYS A 1 112 ? 3.425 -7.177 -8.118 1.00 86.38 112 CYS A C 1
ATOM 846 O O . CYS A 1 112 ? 4.283 -7.235 -7.234 1.00 86.38 112 CYS A O 1
ATOM 848 N N . SER A 1 113 ? 3.753 -7.313 -9.402 1.00 80.62 113 SER A N 1
ATOM 849 C CA . SER A 1 113 ? 5.139 -7.289 -9.866 1.00 80.62 113 SER A CA 1
ATOM 850 C C . SER A 1 113 ? 5.230 -6.606 -11.223 1.00 80.62 113 SER A C 1
ATOM 852 O O . SER A 1 113 ? 4.781 -7.136 -12.236 1.00 80.62 113 SER A O 1
ATOM 854 N N . CYS A 1 114 ? 5.901 -5.456 -11.259 1.00 73.88 114 CYS A N 1
ATOM 855 C CA . CYS A 1 114 ? 6.181 -4.713 -12.492 1.00 73.88 114 CYS A CA 1
ATOM 856 C C . CYS A 1 114 ? 7.499 -5.155 -13.170 1.00 73.88 114 CYS A C 1
ATOM 858 O O . CYS A 1 114 ? 8.076 -4.447 -14.000 1.00 73.88 114 CYS A O 1
ATOM 860 N N . SER A 1 115 ? 8.041 -6.325 -12.802 1.00 70.06 115 SER A N 1
ATOM 861 C CA . SER A 1 115 ? 9.302 -6.844 -13.347 1.00 70.06 115 SER A CA 1
ATOM 862 C C . SER A 1 115 ? 9.047 -7.800 -14.513 1.00 70.06 115 SER A C 1
ATOM 864 O O . SER A 1 115 ? 8.754 -8.970 -14.298 1.00 70.06 115 SER A O 1
ATOM 866 N N . GLY A 1 116 ? 9.263 -7.351 -15.756 1.00 63.09 116 GLY A N 1
ATOM 867 C CA . GLY A 1 116 ? 9.080 -8.200 -16.948 1.00 63.09 116 GLY A CA 1
ATOM 868 C C . GLY A 1 116 ? 9.854 -9.528 -16.903 1.00 63.09 116 GLY A C 1
ATOM 869 O O . GLY A 1 116 ? 9.344 -10.556 -17.337 1.00 63.09 116 GLY A O 1
ATOM 870 N N . ALA A 1 117 ? 11.039 -9.547 -16.281 1.00 61.66 117 ALA A N 1
ATOM 871 C CA . ALA A 1 117 ? 11.815 -10.773 -16.076 1.00 61.66 117 ALA A CA 1
ATOM 872 C C . ALA A 1 117 ? 11.160 -11.766 -15.083 1.00 61.66 117 ALA A C 1
ATOM 874 O O . ALA A 1 117 ? 11.355 -12.975 -15.212 1.00 61.66 117 ALA A O 1
ATOM 875 N N . MET A 1 118 ? 10.374 -11.283 -14.112 1.00 63.38 118 MET A N 1
ATOM 876 C CA . MET A 1 118 ? 9.589 -12.125 -13.193 1.00 63.38 118 MET A CA 1
ATOM 877 C C . MET A 1 118 ? 8.359 -12.707 -13.888 1.00 63.38 118 MET A C 1
ATOM 879 O O . MET A 1 118 ? 8.083 -13.896 -13.743 1.00 63.38 118 MET A O 1
ATOM 883 N N . THR A 1 119 ? 7.658 -11.901 -14.687 1.00 64.06 119 THR A N 1
ATOM 884 C CA . THR A 1 119 ? 6.472 -12.350 -15.429 1.00 64.06 119 THR A CA 1
ATOM 885 C C . THR A 1 119 ? 6.841 -13.381 -16.495 1.00 64.06 119 THR A C 1
ATOM 887 O O . THR A 1 119 ? 6.269 -14.466 -16.529 1.00 64.06 119 THR A O 1
ATOM 890 N N . GLN A 1 120 ? 7.862 -13.104 -17.314 1.00 65.25 120 GLN A N 1
ATOM 891 C CA . GLN A 1 120 ? 8.289 -13.999 -18.401 1.00 65.25 120 GLN A CA 1
ATOM 892 C C . GLN A 1 120 ? 8.886 -15.327 -17.919 1.00 65.25 120 GLN A C 1
ATOM 894 O O . GLN A 1 120 ? 8.948 -16.282 -18.684 1.00 65.25 120 GLN A O 1
ATOM 899 N N . SER A 1 121 ? 9.350 -15.400 -16.671 1.00 67.00 121 SER A N 1
ATOM 900 C CA . SER A 1 121 ? 9.920 -16.631 -16.116 1.00 67.00 121 SER A CA 1
ATOM 901 C C . SER A 1 121 ? 8.887 -17.550 -15.460 1.00 67.00 121 SER A C 1
ATOM 903 O O . SER A 1 121 ? 9.244 -18.654 -15.055 1.00 67.00 121 SER A O 1
ATOM 905 N N . GLY A 1 122 ? 7.634 -17.104 -15.296 1.00 70.94 122 GLY A N 1
ATOM 906 C CA . GLY A 1 122 ? 6.599 -17.853 -14.570 1.00 70.94 122 GLY A CA 1
ATOM 907 C C . GLY A 1 122 ? 6.901 -18.063 -13.077 1.00 70.94 122 GLY A C 1
ATOM 908 O O . GLY A 1 122 ? 6.176 -18.783 -12.392 1.00 70.94 122 GLY A O 1
ATOM 909 N N . MET A 1 123 ? 7.963 -17.446 -12.543 1.00 75.31 123 MET A N 1
ATOM 910 C CA . MET A 1 123 ? 8.427 -17.679 -11.170 1.00 75.31 123 MET A CA 1
ATOM 911 C C . MET A 1 123 ? 7.604 -16.956 -10.108 1.00 75.31 123 MET A C 1
ATOM 913 O O . MET A 1 123 ? 7.666 -17.342 -8.943 1.00 75.31 123 MET A O 1
ATOM 917 N N . PHE A 1 124 ? 6.828 -15.938 -10.487 1.00 77.12 124 PHE A N 1
ATOM 918 C CA . PHE A 1 124 ? 6.040 -15.158 -9.534 1.00 77.12 124 PHE A CA 1
ATOM 919 C C . PHE A 1 124 ? 5.042 -16.036 -8.765 1.00 77.12 124 PHE A C 1
ATOM 921 O O . PHE A 1 124 ? 5.084 -16.065 -7.540 1.00 77.12 124 PHE A O 1
ATOM 928 N N . LEU A 1 125 ? 4.242 -16.853 -9.461 1.00 78.81 125 LEU A N 1
ATOM 929 C CA . LEU A 1 125 ? 3.270 -17.749 -8.820 1.00 78.81 125 LEU A CA 1
ATOM 930 C C . LEU A 1 125 ? 3.933 -18.784 -7.900 1.00 78.81 125 LEU A C 1
ATOM 932 O O . LEU A 1 125 ? 3.468 -18.996 -6.784 1.00 78.81 125 LEU A O 1
ATOM 936 N N . ARG A 1 126 ?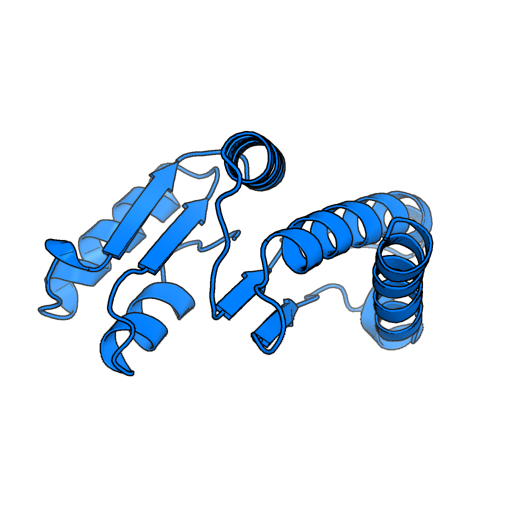 5.051 -19.389 -8.328 1.00 79.19 126 ARG A N 1
ATOM 937 C CA . ARG A 1 126 ? 5.788 -20.361 -7.497 1.00 79.19 126 ARG A CA 1
ATOM 938 C C . ARG A 1 126 ? 6.343 -19.725 -6.227 1.00 79.19 126 ARG A C 1
ATOM 940 O O . ARG A 1 126 ? 6.359 -20.354 -5.175 1.00 79.19 126 ARG A O 1
ATOM 947 N N . LEU A 1 127 ? 6.808 -18.481 -6.322 1.00 80.88 127 LEU A N 1
ATOM 948 C CA . LEU A 1 127 ? 7.296 -17.734 -5.172 1.00 80.88 127 LEU A CA 1
ATOM 949 C C . LEU A 1 127 ? 6.165 -17.456 -4.180 1.00 80.88 127 LEU A C 1
ATOM 951 O O . LEU A 1 127 ? 6.366 -17.675 -2.990 1.00 80.88 127 LEU A O 1
ATOM 955 N N . LEU A 1 128 ? 4.984 -17.053 -4.661 1.00 80.25 128 LEU A N 1
ATOM 956 C CA . LEU A 1 128 ? 3.807 -16.859 -3.808 1.00 80.25 128 LEU A CA 1
ATOM 957 C C . LEU A 1 128 ? 3.397 -18.155 -3.101 1.00 80.25 128 LEU A C 1
ATOM 959 O O . LEU A 1 128 ? 3.172 -18.149 -1.893 1.00 80.25 128 LEU A O 1
ATOM 963 N N . GLN A 1 129 ? 3.373 -19.277 -3.824 1.00 80.31 129 GLN A N 1
ATOM 964 C CA . GLN A 1 129 ? 3.101 -20.590 -3.234 1.00 80.31 129 GLN A CA 1
ATOM 965 C C . GLN A 1 129 ? 4.114 -20.928 -2.133 1.00 80.31 129 GLN A C 1
ATOM 967 O O . GLN A 1 129 ? 3.715 -21.288 -1.029 1.00 80.31 129 GLN A O 1
ATOM 972 N N . ALA A 1 130 ? 5.410 -20.727 -2.391 1.00 72.69 130 ALA A N 1
ATOM 973 C CA . ALA A 1 130 ? 6.457 -20.970 -1.402 1.00 72.69 130 ALA A CA 1
ATOM 974 C C . ALA A 1 130 ? 6.334 -20.060 -0.164 1.00 72.69 130 ALA A C 1
ATOM 976 O O . ALA A 1 130 ? 6.539 -20.527 0.955 1.00 72.69 130 ALA A O 1
ATOM 977 N N . SER A 1 131 ? 5.981 -18.781 -0.343 1.00 74.31 131 SER A N 1
ATOM 978 C CA . SER A 1 131 ? 5.717 -17.860 0.772 1.00 74.31 131 SER A CA 1
ATOM 979 C C . SER A 1 131 ? 4.543 -18.328 1.637 1.00 74.31 131 SER A C 1
ATOM 981 O O . SER A 1 131 ? 4.612 -18.194 2.855 1.00 74.31 131 SER A O 1
ATOM 983 N N . CYS A 1 132 ? 3.505 -18.919 1.035 1.00 72.31 132 CYS A N 1
ATOM 984 C CA . CYS A 1 132 ? 2.354 -19.463 1.755 1.00 72.31 132 CYS A CA 1
ATOM 985 C C . CYS A 1 132 ? 2.699 -20.752 2.521 1.00 72.31 132 CYS A C 1
ATOM 987 O O . CYS A 1 132 ? 2.331 -20.886 3.686 1.00 72.31 132 CYS A O 1
ATOM 989 N N . THR A 1 133 ? 3.462 -21.677 1.922 1.00 67.50 133 THR A N 1
ATOM 990 C CA . THR A 1 133 ? 3.853 -22.941 2.579 1.00 67.50 133 THR A CA 1
ATOM 991 C C . THR A 1 133 ? 4.624 -22.712 3.881 1.00 67.50 133 THR A C 1
ATOM 993 O O . THR A 1 133 ? 4.394 -23.412 4.862 1.00 67.50 133 THR A O 1
ATOM 996 N N . LEU A 1 134 ? 5.492 -21.697 3.921 1.00 61.41 134 LEU A N 1
ATOM 997 C CA . LEU A 1 134 ? 6.239 -21.337 5.132 1.00 61.41 134 LEU A CA 1
ATOM 998 C C . LEU A 1 134 ? 5.328 -20.906 6.293 1.00 61.41 134 LEU A C 1
ATOM 1000 O O . LEU A 1 134 ? 5.691 -21.086 7.451 1.00 61.41 134 LEU A O 1
ATOM 1004 N N . LEU A 1 135 ? 4.144 -20.371 5.993 1.00 61.12 135 LEU A N 1
ATOM 1005 C CA . LEU A 1 135 ? 3.175 -19.941 7.000 1.00 61.12 135 LEU A CA 1
ATOM 1006 C C . LEU A 1 135 ? 2.343 -21.105 7.528 1.00 61.12 135 LEU A C 1
ATOM 1008 O O . LEU A 1 135 ? 2.104 -21.174 8.726 1.00 61.12 135 LEU A O 1
ATOM 1012 N N . VAL A 1 136 ? 1.961 -22.042 6.656 1.00 57.34 136 VAL A N 1
ATOM 1013 C CA . VAL A 1 136 ? 1.173 -23.225 7.045 1.00 57.34 136 VAL A CA 1
ATOM 1014 C C . VAL A 1 136 ? 1.983 -24.187 7.919 1.00 57.34 136 VAL A C 1
ATOM 1016 O O . VAL A 1 136 ? 1.421 -24.806 8.809 1.00 57.34 136 VAL A O 1
ATOM 1019 N N . CYS A 1 137 ? 3.300 -24.293 7.713 1.00 42.09 137 CYS A N 1
ATOM 1020 C CA . CYS A 1 137 ? 4.164 -25.123 8.564 1.00 42.09 137 CYS A CA 1
ATOM 1021 C C . CYS A 1 137 ? 4.530 -24.478 9.915 1.00 42.09 137 CYS A C 1
ATOM 1023 O O . CYS A 1 137 ? 5.156 -25.140 10.738 1.00 42.09 137 CYS A O 1
ATOM 1025 N N . SER A 1 138 ? 4.197 -23.201 10.127 1.00 42.69 138 SER A N 1
ATOM 1026 C CA . SER A 1 138 ? 4.541 -22.451 11.348 1.00 42.69 138 SER A CA 1
ATOM 1027 C C . SER A 1 138 ? 3.359 -22.294 12.320 1.00 42.69 138 SER A C 1
ATOM 1029 O O . SER A 1 138 ? 3.500 -21.619 13.338 1.00 42.69 138 SER A O 1
ATOM 1031 N N . THR A 1 139 ? 2.207 -22.896 12.005 1.00 41.25 139 THR A N 1
ATOM 1032 C CA . THR A 1 139 ? 0.987 -22.964 12.835 1.00 41.25 139 THR A CA 1
ATOM 1033 C C . THR A 1 139 ? 0.659 -24.402 13.175 1.00 41.25 139 THR A C 1
ATOM 1035 O O . THR A 1 139 ? 0.260 -24.651 14.330 1.00 41.25 139 THR A O 1
#

Organism: Prunus avium (NCBI:txid42229)

Radius of gyration: 15.52 Å; chains: 1; bounding box: 37×42×36 Å

Secondary structure (DSSP, 8-state):
---TTSHHHHHHHHTT-SSEEEEES-HHHHHHHHHHHHHTT--GGGEEEEES-HHHHHHHHHHTT--EEEEEE----S-SSGGGHHHHHHHHHHHHHHHHHHEEEEEEEEE----HHHHHTTHHHHHHHHHHHHHHTT-

Foldseek 3Di:
DQCQLNVVQVVCVVVPQQAGEAEHQDPVRLVNNVVVCVVVVHDPVRYHYYNDDLLVVLVVCVVVVAADLEFEAEDDAQDQDPVSVVVSLVVLLSSLLSRVSRHDVNGYYHHDHPHPNCVVVVCNVVSNVVSVVVVVVVD

InterPro domains:
  IPR019614 S-adenosylmethionine-dependent methyltransferase [PF10672] (1-118)
  IPR029063 S-adenosyl-L-methionine-dependent methyltransferase superfamily [G3DSA:3.40.50.150] (1-137)
  IPR029063 S-adenosyl-L-methionine-dependent methyltransferase superfamily [SSF53335] (1-119)